Protein AF-A0A9D7F0Z0-F1 (afdb_monomer_lite)

pLDDT: mean 81.43, std 11.41, range [49.03, 95.75]

Foldseek 3Di:
DVVVVVVVVVVVVVVVPDPDPVVPPPVPDPPDDDLVNDDLVVLVVVLVVLVVVCVVPLCPLVCVVVVVDDDDPPDDDPCCSVVVVDDPPVSPCVVVSVVVSVVSLVSSVVCCVVVVPVVNVPPDDD

Structure (mmCIF, N/CA/C/O backbone):
data_AF-A0A9D7F0Z0-F1
#
_entry.id   AF-A0A9D7F0Z0-F1
#
loop_
_atom_site.group_PDB
_atom_site.id
_atom_site.type_symbol
_atom_site.label_atom_id
_atom_site.label_alt_id
_atom_site.label_comp_id
_atom_site.label_asym_id
_atom_site.label_entity_id
_atom_site.label_seq_id
_atom_site.pdbx_PDB_ins_code
_atom_site.Cartn_x
_atom_site.Cartn_y
_atom_site.Cartn_z
_atom_site.occupancy
_atom_site.B_iso_or_equiv
_atom_site.auth_seq_id
_atom_site.auth_comp_id
_atom_site.auth_asym_id
_atom_site.auth_atom_id
_atom_site.pdbx_PDB_model_num
ATOM 1 N N . MET A 1 1 ? -49.406 42.699 36.362 1.00 56.56 1 MET A N 1
ATOM 2 C CA . MET A 1 1 ? -47.924 42.662 36.334 1.00 56.56 1 MET A CA 1
ATOM 3 C C . MET A 1 1 ? -47.358 41.262 36.600 1.00 56.56 1 MET A C 1
ATOM 5 O O . MET A 1 1 ? -46.747 40.725 35.690 1.00 56.56 1 MET A O 1
ATOM 9 N N . LYS A 1 2 ? -47.645 40.594 37.735 1.00 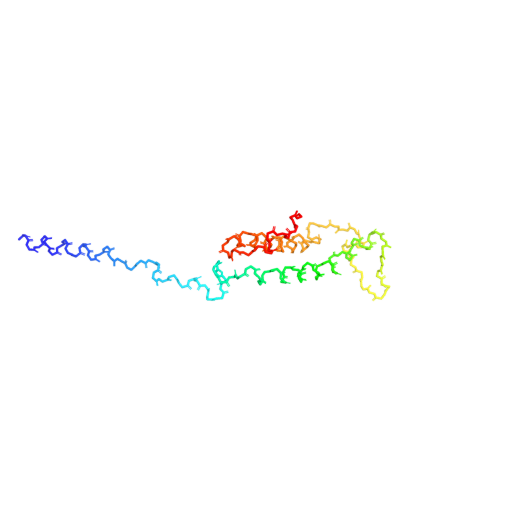60.28 2 LYS A N 1
ATOM 10 C CA . LYS A 1 2 ? -47.175 39.207 38.005 1.00 60.28 2 LYS A CA 1
ATOM 11 C C . LYS A 1 2 ? -47.484 38.184 36.893 1.00 60.28 2 LYS A C 1
ATOM 13 O O . LYS A 1 2 ? -46.613 37.409 36.528 1.00 60.28 2 LYS A O 1
ATOM 18 N N . LYS A 1 3 ? -48.690 38.215 36.309 1.00 68.19 3 LYS A N 1
ATOM 19 C CA . LYS A 1 3 ? -49.094 37.291 35.226 1.00 68.19 3 LYS A CA 1
ATOM 20 C C . LYS A 1 3 ? -48.311 37.489 33.918 1.00 68.19 3 LYS A C 1
ATOM 22 O O . LYS A 1 3 ? -48.071 36.519 33.214 1.00 68.19 3 LYS A O 1
ATOM 27 N N . ILE A 1 4 ? -47.888 38.723 33.628 1.00 79.44 4 ILE A N 1
ATOM 28 C CA . ILE A 1 4 ? -47.112 39.062 32.421 1.00 79.44 4 ILE A CA 1
ATOM 29 C C . ILE A 1 4 ? -45.663 38.584 32.581 1.00 79.44 4 ILE A C 1
ATOM 31 O O . ILE A 1 4 ? -45.112 38.007 31.654 1.00 79.44 4 ILE A O 1
ATOM 35 N N . ILE A 1 5 ? -45.092 38.731 33.782 1.00 80.75 5 ILE A N 1
ATOM 36 C CA . ILE A 1 5 ? -43.747 38.230 34.115 1.00 80.75 5 ILE A CA 1
ATOM 37 C C . ILE A 1 5 ? -43.693 36.696 34.033 1.00 80.75 5 ILE A C 1
ATOM 39 O O . ILE A 1 5 ? -42.732 36.132 33.523 1.00 80.75 5 ILE A O 1
ATOM 43 N N . ILE A 1 6 ? -44.743 36.006 34.492 1.00 83.50 6 ILE A N 1
ATOM 44 C CA . ILE A 1 6 ? -44.827 34.541 34.385 1.00 83.50 6 ILE A CA 1
ATOM 45 C C . ILE A 1 6 ? -44.902 34.112 32.912 1.00 83.50 6 ILE A C 1
ATOM 47 O O . ILE A 1 6 ? -44.191 33.197 32.507 1.00 83.50 6 ILE A O 1
ATOM 51 N N . PHE A 1 7 ? -45.702 34.804 32.094 1.00 83.69 7 PHE A N 1
ATOM 52 C CA . PHE A 1 7 ? -45.801 34.508 30.663 1.00 83.69 7 PHE A CA 1
ATOM 53 C C . PHE A 1 7 ? -44.484 34.751 29.913 1.00 83.69 7 PHE A C 1
ATOM 55 O O . PHE A 1 7 ? -44.100 33.930 29.082 1.00 83.69 7 PHE A O 1
ATOM 62 N N . SER A 1 8 ? -43.760 35.832 30.229 1.00 79.25 8 SER A N 1
ATOM 63 C CA . SER A 1 8 ? -42.463 36.111 29.599 1.00 79.25 8 SER A CA 1
ATOM 64 C C . SER A 1 8 ? -41.397 35.086 29.989 1.00 79.25 8 SER A C 1
ATOM 66 O O . SER A 1 8 ? -40.560 34.728 29.166 1.00 79.25 8 SER A O 1
ATOM 68 N N . LEU A 1 9 ? -41.436 34.586 31.228 1.00 80.62 9 LEU A N 1
ATOM 69 C CA . LEU A 1 9 ? -40.484 33.590 31.718 1.00 80.62 9 LEU A CA 1
ATOM 70 C C . LEU A 1 9 ? -40.710 32.210 31.079 1.00 80.62 9 LEU A C 1
ATOM 72 O O . LEU A 1 9 ? -39.748 31.529 30.736 1.00 80.62 9 LEU A O 1
ATOM 76 N N . ILE A 1 10 ? -41.970 31.821 30.859 1.00 80.88 10 ILE A N 1
ATOM 77 C CA . ILE A 1 10 ? -42.320 30.567 30.171 1.00 80.88 10 ILE A CA 1
ATOM 78 C C . ILE A 1 10 ? -41.878 30.613 28.703 1.00 80.88 10 ILE A C 1
ATOM 80 O O . ILE A 1 10 ? -41.275 29.659 28.217 1.00 80.88 10 ILE A O 1
ATOM 84 N N . LEU A 1 11 ? -42.106 31.738 28.017 1.00 79.00 11 LEU A N 1
ATOM 85 C CA . LEU A 1 11 ? -41.695 31.913 26.622 1.00 79.00 11 LEU A CA 1
ATOM 86 C C . LEU A 1 11 ? -40.166 31.832 26.458 1.00 79.00 11 LEU A C 1
ATOM 88 O O . LEU A 1 11 ? -39.670 31.207 25.519 1.00 79.00 11 LEU A O 1
ATOM 92 N N . LEU A 1 12 ? -39.418 32.405 27.406 1.00 75.56 12 LEU A N 1
ATOM 93 C CA . LEU A 1 12 ? -37.955 32.355 27.420 1.00 75.56 12 LEU A CA 1
ATOM 94 C C . LEU A 1 12 ? -37.420 30.932 27.667 1.00 75.56 12 LEU A C 1
ATOM 96 O O . LEU A 1 12 ? -36.427 30.544 27.059 1.00 75.56 12 LEU A O 1
ATOM 100 N N . MET A 1 13 ? -38.102 30.136 28.497 1.00 72.00 13 MET A N 1
ATOM 101 C CA . MET A 1 13 ? -37.742 28.734 28.764 1.00 72.00 13 MET A CA 1
ATOM 102 C C . MET A 1 13 ? -37.992 27.822 27.555 1.00 72.00 13 MET A C 1
ATOM 104 O O . MET A 1 13 ? -37.252 26.868 27.348 1.00 72.00 13 MET A O 1
ATOM 108 N N . THR A 1 14 ? -38.999 28.114 26.725 1.00 68.62 14 THR A N 1
ATOM 109 C CA . THR A 1 14 ? -39.257 27.344 25.494 1.00 68.62 14 THR A CA 1
ATOM 110 C C . THR A 1 14 ? -38.331 27.722 24.338 1.00 68.62 14 THR A C 1
ATOM 112 O O . THR A 1 14 ? -38.079 26.895 23.467 1.00 68.62 14 THR A O 1
ATOM 115 N N . ALA A 1 15 ? -37.783 28.942 24.336 1.00 65.81 15 ALA A N 1
ATOM 116 C CA . ALA A 1 15 ? -36.884 29.420 23.285 1.00 65.81 15 ALA A CA 1
ATOM 117 C C . ALA A 1 15 ? -35.473 28.799 23.347 1.00 65.81 15 ALA A C 1
ATOM 119 O O . ALA A 1 15 ? -34.741 28.844 22.360 1.00 65.81 15 ALA A O 1
ATOM 120 N N . THR A 1 16 ? -35.083 28.204 24.481 1.00 63.59 16 THR A N 1
ATOM 121 C CA . THR A 1 16 ? -33.779 27.538 24.652 1.00 63.59 16 THR A CA 1
ATOM 122 C C . THR A 1 16 ? -33.808 26.047 24.310 1.00 63.59 16 THR A C 1
ATOM 124 O O . THR A 1 16 ? -32.749 25.445 24.137 1.00 63.59 16 THR A O 1
ATOM 127 N N . VAL A 1 17 ? -34.993 25.453 24.121 1.00 66.75 17 VAL A N 1
ATOM 128 C CA . VAL A 1 17 ? -35.169 24.076 23.625 1.00 66.75 17 VAL A CA 1
ATOM 129 C C . VAL A 1 17 ? -35.145 24.070 22.090 1.00 66.75 17 VAL A C 1
ATOM 131 O O . VAL A 1 17 ? -36.031 23.542 21.423 1.00 66.75 17 VAL A O 1
ATOM 134 N N . GLY A 1 18 ? -34.143 24.721 21.497 1.00 64.06 18 GLY A N 1
ATOM 135 C CA . GLY A 1 18 ? -33.875 24.575 20.069 1.00 64.06 18 GLY A CA 1
ATOM 136 C C . GLY A 1 18 ? -33.515 23.119 19.766 1.00 64.06 18 GLY A C 1
ATOM 137 O O . GLY A 1 18 ? -32.811 22.483 20.553 1.00 64.06 18 GLY A O 1
ATOM 138 N N . CYS A 1 19 ? -33.997 22.578 18.642 1.00 66.75 19 CYS A N 1
ATOM 139 C CA . CYS A 1 19 ? -33.588 21.252 18.174 1.00 66.75 19 CYS A CA 1
ATOM 140 C C . CYS A 1 19 ? -32.055 21.185 18.159 1.00 66.75 19 CYS A C 1
ATOM 142 O O . CYS A 1 19 ? -31.407 21.976 17.468 1.00 66.75 19 CYS A O 1
ATOM 144 N N . LYS A 1 20 ? -31.471 20.277 18.951 1.00 63.50 20 LYS A N 1
ATOM 145 C CA . LYS A 1 20 ? -30.024 20.037 18.933 1.00 63.50 20 LYS A CA 1
ATOM 146 C C . LYS A 1 20 ? -29.614 19.738 17.492 1.00 63.50 20 LYS A C 1
ATOM 148 O O . LYS A 1 20 ? -30.293 18.964 16.819 1.00 63.50 20 LYS A O 1
ATOM 153 N N . ARG A 1 21 ? -28.518 20.344 17.022 1.00 61.56 21 ARG A N 1
ATOM 154 C CA . ARG A 1 21 ? -27.998 20.114 15.658 1.00 61.56 21 ARG A CA 1
ATOM 155 C C . ARG A 1 21 ? -27.735 18.622 15.398 1.00 61.56 21 ARG A C 1
ATOM 157 O O . ARG A 1 21 ? -27.896 18.182 14.269 1.00 61.56 21 ARG A O 1
ATOM 164 N N . ASP A 1 22 ? -27.473 17.859 16.459 1.00 65.88 22 ASP A N 1
ATOM 165 C CA . ASP A 1 22 ? -27.307 16.401 16.463 1.00 65.88 22 ASP A CA 1
ATOM 166 C C . ASP A 1 22 ? -28.539 15.624 15.953 1.00 65.88 22 ASP A C 1
ATOM 168 O O . ASP A 1 22 ? -28.398 14.498 15.494 1.00 65.88 22 ASP A O 1
ATOM 172 N N . PHE A 1 23 ? -29.756 16.194 15.991 1.00 66.88 23 PHE A N 1
ATOM 173 C CA .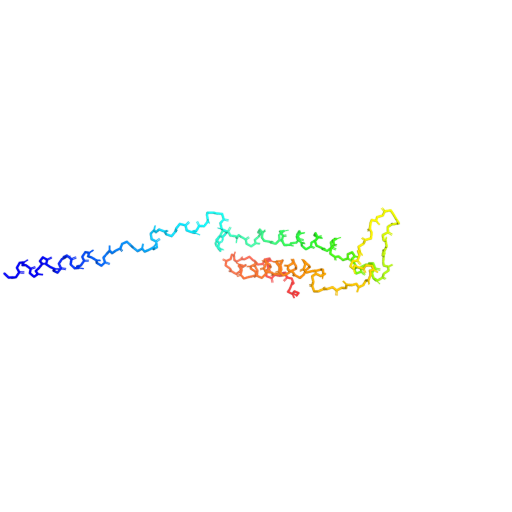 PHE A 1 23 ? -30.956 15.536 15.442 1.00 66.88 23 PHE A CA 1
ATOM 174 C C . PHE A 1 23 ? -30.902 15.382 13.911 1.00 66.88 23 PHE A C 1
ATOM 176 O 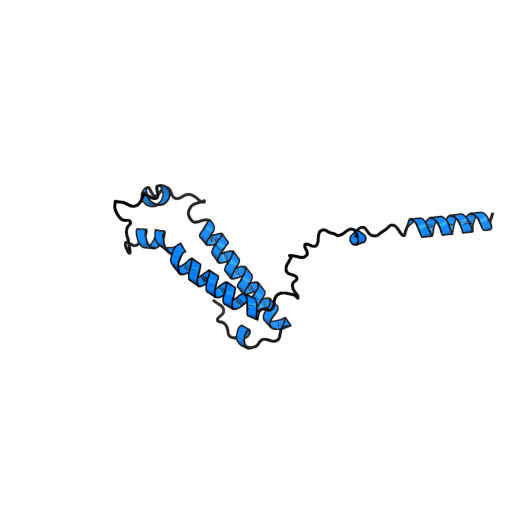O . PHE A 1 23 ? -31.557 14.506 13.354 1.00 66.88 23 PHE A O 1
ATOM 183 N N . LEU A 1 24 ? -30.124 16.229 13.228 1.00 71.69 24 LEU A N 1
ATOM 184 C CA . LEU A 1 24 ? -29.942 16.209 11.774 1.00 71.69 24 LEU A CA 1
ATOM 185 C C . LEU A 1 24 ? -28.553 15.696 11.368 1.00 71.69 24 LEU A C 1
ATOM 187 O O . LEU A 1 24 ? -28.124 15.949 10.241 1.00 71.69 24 LEU A O 1
ATOM 191 N N . ASP A 1 25 ? -27.838 14.992 12.253 1.00 71.75 25 ASP A N 1
ATOM 192 C CA . ASP A 1 25 ? -26.550 14.383 11.910 1.00 71.75 25 ASP A CA 1
ATOM 193 C C . ASP A 1 25 ? -26.744 13.121 11.049 1.00 71.75 25 ASP A C 1
ATOM 195 O O . ASP A 1 25 ? -26.633 11.981 11.493 1.00 71.75 25 ASP A O 1
ATOM 199 N N . ILE A 1 26 ? -27.093 13.347 9.781 1.00 75.94 26 ILE A N 1
ATOM 200 C CA . ILE A 1 26 ? -27.262 12.316 8.748 1.00 75.94 26 ILE A CA 1
ATOM 201 C C . ILE A 1 26 ? -25.937 11.925 8.077 1.00 75.94 26 ILE A C 1
ATOM 203 O O . ILE A 1 26 ? -25.934 11.120 7.149 1.00 75.94 26 ILE A O 1
ATOM 207 N N . ASN A 1 27 ? -24.807 12.493 8.514 1.00 77.88 27 ASN A N 1
ATOM 208 C CA . ASN A 1 27 ? -23.498 12.245 7.902 1.00 77.88 27 ASN A CA 1
ATOM 209 C C . ASN A 1 27 ? -22.849 10.939 8.387 1.00 77.88 27 ASN A C 1
ATOM 211 O O . ASN A 1 27 ? -21.709 10.633 8.031 1.00 77.88 27 ASN A O 1
ATOM 215 N N . VAL A 1 28 ? -23.579 10.135 9.162 1.00 78.75 28 VAL A N 1
ATOM 216 C CA . VAL A 1 28 ? -23.190 8.765 9.484 1.00 78.75 28 VAL A CA 1
ATOM 217 C C . VAL A 1 28 ? -23.574 7.869 8.311 1.00 78.75 28 VAL A C 1
ATOM 219 O O . VAL A 1 28 ? -24.725 7.466 8.155 1.00 78.75 28 VAL A O 1
ATOM 222 N N . SER A 1 29 ? -22.591 7.559 7.463 1.00 75.25 29 SER A N 1
ATOM 223 C CA . SER A 1 29 ? -22.786 6.597 6.380 1.00 75.25 29 SER A CA 1
ATOM 224 C C . SER A 1 29 ? -23.178 5.231 6.963 1.00 75.25 29 SER A C 1
ATOM 226 O O . SER A 1 29 ? -22.438 4.694 7.791 1.00 75.25 29 SER A O 1
ATOM 228 N N . PRO A 1 30 ? -24.285 4.618 6.506 1.00 74.06 30 PRO A N 1
ATOM 229 C CA . PRO A 1 30 ? -24.677 3.278 6.941 1.00 74.06 30 PRO A CA 1
ATOM 230 C C . PRO A 1 30 ? -23.684 2.195 6.485 1.00 74.06 30 PRO A C 1
ATOM 232 O O . PRO A 1 30 ? -23.705 1.087 7.011 1.00 74.06 30 PRO A O 1
ATOM 235 N N . ASN A 1 31 ? -22.802 2.517 5.530 1.00 77.50 31 ASN A N 1
ATOM 236 C CA . ASN A 1 31 ? -21.731 1.637 5.059 1.00 77.50 31 ASN A CA 1
ATOM 237 C C . ASN A 1 31 ? -20.415 1.849 5.819 1.00 77.50 31 ASN A C 1
ATOM 239 O O . ASN A 1 31 ? -19.446 1.127 5.581 1.00 77.50 31 ASN A O 1
ATOM 243 N N . SER A 1 32 ? -20.340 2.859 6.691 1.00 75.06 32 SER A N 1
ATOM 244 C CA . SER A 1 32 ? -19.153 3.064 7.509 1.00 75.06 32 SER A CA 1
ATOM 245 C C . SER A 1 32 ? -19.060 1.957 8.540 1.00 75.06 32 SER A C 1
ATOM 247 O O . SER A 1 32 ? -19.960 1.734 9.348 1.00 75.06 32 SER A O 1
ATOM 249 N N . VAL A 1 33 ? -17.922 1.281 8.531 1.00 68.25 33 VAL A N 1
ATOM 250 C CA . VAL A 1 33 ? -17.582 0.327 9.571 1.00 68.25 33 VAL A CA 1
ATOM 251 C C . VAL A 1 33 ? -17.532 1.037 10.922 1.00 68.25 33 VAL A C 1
ATOM 253 O O . VAL A 1 33 ? -16.813 2.019 11.105 1.00 68.25 33 VAL A O 1
ATOM 256 N N . THR A 1 34 ? -18.300 0.544 11.889 1.00 68.81 34 THR A N 1
ATOM 257 C CA . THR A 1 34 ? -18.206 1.030 13.268 1.00 68.81 34 THR A CA 1
ATOM 258 C C . THR A 1 34 ? -17.162 0.203 14.019 1.00 68.81 34 THR A C 1
ATOM 260 O O . THR A 1 34 ? -16.968 -0.977 13.711 1.00 68.81 34 THR A O 1
ATOM 263 N N . PRO A 1 35 ? -16.478 0.763 15.033 1.00 60.50 35 PRO A N 1
ATOM 264 C CA . PRO A 1 35 ? -15.494 0.010 15.811 1.00 60.50 35 PRO A CA 1
ATOM 265 C C . PRO A 1 35 ? -16.039 -1.284 16.438 1.00 60.50 35 PRO A C 1
ATOM 267 O O . PRO A 1 35 ? -15.270 -2.218 16.639 1.00 60.50 35 PRO A O 1
ATOM 270 N N . GLY A 1 36 ? -17.349 -1.351 16.707 1.00 65.69 36 GLY A N 1
ATOM 271 C CA . GLY A 1 36 ? -18.021 -2.547 17.222 1.00 65.69 36 GLY A CA 1
ATOM 272 C C . GLY A 1 36 ? -18.453 -3.559 16.156 1.00 65.69 36 GLY A C 1
ATOM 273 O O . GLY A 1 36 ? -18.735 -4.700 16.504 1.00 65.69 36 GLY A O 1
ATOM 274 N N . SER A 1 37 ? -18.498 -3.185 14.871 1.00 70.25 37 SER A N 1
ATOM 275 C CA . SER A 1 37 ? -18.972 -4.071 13.796 1.00 70.25 37 SER A CA 1
ATOM 276 C C . SER A 1 37 ? -17.867 -4.880 13.115 1.00 70.25 37 SER A C 1
ATOM 278 O O . SER A 1 37 ? -18.174 -5.747 12.302 1.00 70.25 37 SER A O 1
ATOM 280 N N . ILE A 1 38 ? -16.589 -4.616 13.411 1.00 74.25 38 ILE A N 1
ATOM 281 C CA . ILE A 1 38 ? -15.466 -5.368 12.834 1.00 74.25 38 ILE A CA 1
ATOM 282 C C . ILE A 1 38 ? -14.922 -6.349 13.873 1.00 74.25 38 ILE A C 1
ATOM 284 O O . ILE A 1 38 ? -14.191 -5.959 14.788 1.00 74.25 38 ILE A O 1
ATOM 288 N N . SER A 1 39 ? -15.233 -7.634 13.689 1.00 78.06 39 SER A N 1
ATOM 289 C CA . SER A 1 39 ? -14.548 -8.705 14.412 1.00 78.06 39 SER A CA 1
ATOM 290 C C . SER A 1 39 ? -13.090 -8.799 13.937 1.00 78.06 39 SER A C 1
ATOM 292 O O . SER A 1 39 ? -12.859 -8.873 12.726 1.00 78.06 39 SER A O 1
ATOM 294 N N . PRO A 1 40 ? -12.105 -8.841 14.848 1.00 75.75 40 PRO A N 1
ATOM 295 C CA . PRO A 1 40 ? -10.704 -9.072 14.506 1.00 75.75 40 PRO A CA 1
ATOM 296 C C . PRO A 1 40 ? -10.466 -10.339 13.670 1.00 75.75 40 PRO A C 1
ATOM 298 O O . PRO A 1 40 ? -9.594 -10.340 12.806 1.00 75.75 40 PRO A O 1
ATOM 301 N N . ASP A 1 41 ? -11.298 -11.374 13.853 1.00 78.88 41 ASP A N 1
ATOM 302 C CA . ASP A 1 41 ? -11.222 -12.640 13.108 1.00 78.88 41 ASP A CA 1
ATOM 303 C C . ASP A 1 41 ? -11.422 -12.450 11.589 1.00 78.88 41 ASP A C 1
ATOM 305 O O . ASP A 1 41 ? -11.014 -13.293 10.795 1.00 78.88 41 ASP A O 1
ATOM 309 N N . LEU A 1 42 ? -12.047 -11.342 11.172 1.00 84.44 42 LEU A N 1
ATOM 310 C CA . LEU A 1 42 ? -12.248 -10.993 9.762 1.00 84.44 42 LEU A CA 1
ATOM 311 C C . LEU A 1 42 ? -11.105 -10.144 9.192 1.00 84.44 42 LEU A C 1
ATOM 313 O O . LEU A 1 42 ? -10.967 -10.042 7.973 1.00 84.44 42 LEU A O 1
ATOM 317 N N . ILE A 1 43 ? -10.293 -9.520 10.051 1.00 87.56 43 ILE A N 1
ATOM 318 C CA . ILE A 1 43 ? -9.202 -8.645 9.614 1.00 87.56 43 ILE A CA 1
ATOM 319 C C . ILE A 1 43 ? -8.005 -9.481 9.159 1.00 87.56 43 ILE A C 1
ATOM 321 O O . ILE A 1 43 ? -7.444 -9.190 8.101 1.00 87.56 43 ILE A O 1
ATOM 325 N N . LEU A 1 44 ? -7.657 -10.532 9.913 1.00 86.75 44 LEU A N 1
ATOM 326 C CA . LEU A 1 44 ? -6.468 -11.349 9.655 1.00 86.75 44 LEU A CA 1
ATOM 327 C C . LEU A 1 44 ? -6.455 -11.971 8.246 1.00 86.75 44 LEU A C 1
ATOM 329 O O . LEU A 1 44 ? -5.501 -11.703 7.516 1.00 86.75 44 LEU A O 1
ATOM 333 N N . PRO A 1 45 ? -7.497 -12.699 7.786 1.00 90.06 45 PRO A N 1
ATOM 334 C CA . PRO A 1 45 ? -7.448 -13.347 6.471 1.00 90.06 45 PRO A CA 1
ATOM 335 C C . PRO A 1 45 ? -7.318 -12.338 5.325 1.00 90.06 45 PRO A C 1
ATOM 337 O O . PRO A 1 45 ? -6.652 -12.586 4.321 1.00 90.06 45 PRO A O 1
ATOM 340 N N . ARG A 1 46 ? -7.941 -11.164 5.478 1.00 91.31 46 ARG A N 1
ATOM 341 C CA . ARG A 1 46 ? -7.861 -10.089 4.489 1.00 91.31 46 ARG A CA 1
ATOM 342 C C . ARG A 1 46 ? -6.472 -9.437 4.489 1.00 91.31 46 ARG A C 1
ATOM 344 O O . ARG A 1 46 ? -5.949 -9.155 3.413 1.00 91.31 46 ARG A O 1
ATOM 351 N N . ALA A 1 47 ? -5.868 -9.229 5.661 1.00 92.62 47 ALA A N 1
ATOM 352 C CA . ALA A 1 47 ? -4.504 -8.711 5.772 1.00 92.62 47 ALA A CA 1
ATOM 353 C C . ALA A 1 47 ? -3.481 -9.683 5.159 1.00 92.62 47 ALA A C 1
ATOM 355 O O . ALA A 1 47 ? -2.666 -9.264 4.342 1.00 92.62 47 ALA A O 1
ATOM 356 N N . GLU A 1 48 ? -3.571 -10.982 5.460 1.00 93.06 48 GLU A N 1
ATOM 357 C CA . GLU A 1 48 ? -2.706 -12.019 4.876 1.00 93.06 48 GLU A CA 1
ATOM 358 C C . GLU A 1 48 ? -2.835 -12.092 3.351 1.00 93.06 48 GLU A C 1
ATOM 360 O O . GLU A 1 48 ? -1.830 -12.128 2.638 1.00 93.06 48 GLU A O 1
ATOM 365 N N . HIS A 1 49 ? -4.065 -12.039 2.830 1.00 95.56 49 HIS A N 1
ATOM 366 C CA . HIS A 1 49 ? -4.298 -11.984 1.389 1.00 95.56 49 HIS A CA 1
ATOM 367 C C . HIS A 1 49 ? -3.642 -10.748 0.753 1.00 95.56 49 HIS A C 1
ATOM 369 O O . HIS A 1 49 ? -2.994 -10.854 -0.289 1.00 95.56 49 HIS A O 1
ATOM 375 N N . ALA A 1 50 ? -3.785 -9.573 1.375 1.00 95.25 50 ALA A N 1
ATOM 376 C CA . ALA A 1 50 ? -3.175 -8.341 0.884 1.00 95.25 50 ALA A CA 1
ATOM 377 C C . ALA A 1 50 ? -1.638 -8.411 0.894 1.00 95.25 50 ALA A C 1
ATOM 379 O O . ALA A 1 50 ? -1.008 -7.985 -0.075 1.00 95.25 50 ALA A O 1
ATOM 380 N N . ILE A 1 51 ? -1.041 -8.999 1.939 1.00 95.62 51 ILE A N 1
ATOM 381 C CA . ILE A 1 51 ? 0.405 -9.257 2.016 1.00 95.62 51 ILE A CA 1
ATOM 382 C C . ILE A 1 51 ? 0.835 -10.155 0.856 1.00 95.62 51 ILE A C 1
ATOM 384 O O . ILE A 1 51 ? 1.729 -9.783 0.098 1.00 95.62 51 ILE A O 1
ATOM 388 N N . GLY A 1 52 ? 0.181 -11.307 0.680 1.00 95.75 52 GLY A N 1
ATOM 389 C CA . GLY A 1 52 ? 0.526 -12.265 -0.371 1.00 95.75 52 GLY A CA 1
ATOM 390 C C . GLY A 1 52 ? 0.429 -11.661 -1.774 1.00 95.75 52 GLY A C 1
ATOM 391 O O . GLY A 1 52 ? 1.354 -11.802 -2.575 1.00 95.75 52 GLY A O 1
ATOM 392 N N . ALA A 1 53 ? -0.649 -10.924 -2.050 1.00 95.12 53 ALA A N 1
ATOM 393 C CA . ALA A 1 53 ? -0.838 -10.242 -3.326 1.00 95.12 53 ALA A CA 1
ATOM 394 C C . ALA A 1 53 ? 0.279 -9.225 -3.604 1.00 95.12 53 ALA A C 1
ATOM 396 O O . ALA A 1 53 ? 0.841 -9.221 -4.697 1.00 95.12 53 ALA A O 1
ATOM 397 N N . ARG A 1 54 ? 0.651 -8.407 -2.609 1.00 93.94 54 ARG A N 1
ATOM 398 C CA . ARG A 1 54 ? 1.736 -7.427 -2.760 1.00 93.94 54 ARG A CA 1
ATOM 399 C C . ARG A 1 54 ? 3.087 -8.086 -2.941 1.00 93.94 54 ARG A C 1
ATOM 401 O O . ARG A 1 54 ? 3.810 -7.726 -3.863 1.00 93.94 54 ARG A O 1
ATOM 408 N N . MET A 1 55 ? 3.422 -9.082 -2.123 1.00 92.62 55 MET A N 1
ATOM 409 C CA . MET A 1 55 ? 4.699 -9.785 -2.261 1.00 92.62 55 MET A CA 1
ATOM 410 C C . MET A 1 55 ? 4.881 -10.394 -3.654 1.00 92.62 55 MET A C 1
ATOM 412 O O . MET A 1 55 ? 5.997 -10.422 -4.167 1.00 92.62 55 MET A O 1
ATOM 416 N N . ALA A 1 56 ? 3.795 -10.832 -4.292 1.00 91.50 56 ALA A N 1
ATOM 417 C CA . ALA A 1 56 ? 3.844 -11.383 -5.638 1.00 91.50 56 ALA A CA 1
ATOM 418 C C . ALA A 1 56 ? 4.110 -10.332 -6.735 1.00 91.50 56 ALA A C 1
ATOM 420 O O . ALA A 1 56 ? 4.630 -10.687 -7.792 1.00 91.50 56 ALA A O 1
ATOM 421 N N . THR A 1 57 ? 3.765 -9.056 -6.521 1.00 88.06 57 THR A N 1
ATOM 422 C CA . THR A 1 57 ? 3.773 -8.036 -7.589 1.00 88.06 57 THR A CA 1
ATOM 423 C C . THR A 1 57 ? 4.740 -6.876 -7.363 1.00 88.06 57 THR A C 1
ATOM 425 O O . THR A 1 57 ? 5.277 -6.332 -8.326 1.00 88.06 57 THR A O 1
ATOM 428 N N . SER A 1 58 ? 4.984 -6.498 -6.110 1.00 89.06 58 SER A N 1
ATOM 429 C CA . SER A 1 58 ? 5.708 -5.280 -5.723 1.00 89.06 58 SER A CA 1
ATOM 430 C C . SER A 1 58 ? 7.200 -5.310 -6.046 1.00 89.06 58 SER A C 1
ATOM 432 O O . SER A 1 58 ? 7.828 -4.269 -6.227 1.00 89.06 58 SER A O 1
ATOM 434 N N . TYR A 1 59 ? 7.799 -6.501 -6.136 1.00 87.69 59 TYR A N 1
ATOM 435 C CA . TYR A 1 59 ? 9.257 -6.625 -6.191 1.00 87.69 59 TYR A CA 1
ATOM 436 C C . TYR A 1 59 ? 9.853 -6.740 -7.595 1.00 87.69 59 TYR A C 1
ATOM 438 O O . TYR A 1 59 ? 11.062 -6.934 -7.736 1.00 87.69 59 TYR A O 1
ATOM 446 N N . ARG A 1 60 ? 9.031 -6.581 -8.641 1.00 88.12 60 ARG A N 1
ATOM 447 C CA . ARG A 1 60 ? 9.458 -6.722 -10.040 1.00 88.12 60 ARG A CA 1
ATOM 448 C C . ARG A 1 60 ? 10.671 -5.840 -10.357 1.00 88.12 60 ARG A C 1
ATOM 450 O O . ARG A 1 60 ? 11.695 -6.355 -10.793 1.00 88.12 60 ARG A O 1
ATOM 457 N N . THR A 1 61 ? 10.573 -4.538 -10.108 1.00 90.12 61 THR A N 1
ATOM 458 C CA . THR A 1 61 ? 11.634 -3.562 -10.408 1.00 90.12 61 THR A CA 1
ATOM 459 C C . THR A 1 61 ? 12.955 -3.910 -9.721 1.00 90.12 61 THR A C 1
ATOM 461 O O . THR A 1 61 ? 14.008 -3.923 -10.353 1.00 90.12 61 THR A O 1
ATOM 464 N N . TYR A 1 62 ? 12.909 -4.247 -8.429 1.00 90.56 62 TYR A N 1
ATOM 465 C CA . TYR A 1 62 ? 14.111 -4.615 -7.679 1.00 90.56 62 TYR A CA 1
ATOM 466 C C . TYR A 1 62 ? 14.716 -5.914 -8.212 1.00 90.56 62 TYR A C 1
ATOM 468 O O . TYR A 1 62 ? 15.932 -6.022 -8.333 1.00 90.56 62 TYR A O 1
ATOM 476 N N . GLY A 1 63 ? 13.872 -6.868 -8.617 1.00 91.88 63 GLY A N 1
ATOM 477 C CA . GLY A 1 63 ? 14.308 -8.069 -9.318 1.00 91.88 63 GLY A CA 1
ATOM 478 C C . GLY A 1 63 ? 15.041 -7.764 -10.627 1.00 91.88 63 GLY A C 1
ATOM 479 O O . GLY A 1 63 ? 16.044 -8.418 -10.907 1.00 91.88 63 GLY A O 1
ATOM 480 N N . SER A 1 64 ? 14.593 -6.760 -11.392 1.00 90.12 64 SER A N 1
ATOM 481 C CA . SER A 1 64 ? 15.280 -6.316 -12.614 1.00 90.12 64 SER A CA 1
ATOM 482 C C . SER A 1 64 ? 16.662 -5.755 -12.281 1.00 90.12 64 SER A C 1
ATOM 484 O O . SER A 1 64 ? 17.659 -6.133 -12.889 1.00 90.12 64 SER A O 1
ATOM 486 N N . TRP A 1 65 ? 16.738 -4.871 -11.281 1.00 90.69 65 TRP A N 1
ATOM 487 C CA . TRP A 1 65 ? 17.982 -4.204 -10.886 1.00 90.69 65 TRP A CA 1
ATOM 488 C C . TRP A 1 65 ? 19.001 -5.150 -10.246 1.00 90.69 65 TRP A C 1
ATOM 490 O O . TRP A 1 65 ? 20.201 -4.972 -10.435 1.00 90.69 65 TRP A O 1
ATOM 500 N N . CYS A 1 66 ? 18.540 -6.181 -9.537 1.00 94.88 66 CYS A N 1
ATOM 501 C CA . CYS A 1 66 ? 19.391 -7.250 -9.014 1.00 94.88 66 CYS A CA 1
ATOM 502 C C . CYS A 1 66 ? 19.784 -8.289 -10.080 1.00 94.88 66 CYS A C 1
ATOM 504 O O . CYS A 1 66 ? 20.570 -9.186 -9.785 1.00 94.88 66 CYS A O 1
ATOM 506 N N . GLY A 1 67 ? 19.243 -8.199 -11.301 1.00 92.62 67 GLY A N 1
ATOM 507 C CA . GLY A 1 67 ? 19.518 -9.142 -12.385 1.00 92.62 67 GLY A CA 1
ATOM 508 C C . GLY A 1 67 ? 18.823 -10.500 -12.242 1.00 92.62 67 GLY A C 1
ATOM 509 O O . GLY A 1 67 ? 19.205 -11.450 -12.922 1.00 92.62 67 GLY A O 1
ATOM 510 N N . TYR A 1 68 ? 17.808 -10.620 -11.380 1.00 93.25 68 TYR A N 1
ATOM 511 C CA . TYR A 1 68 ? 17.043 -11.862 -11.215 1.00 93.25 68 TYR A CA 1
ATOM 512 C C . TYR A 1 68 ? 16.109 -12.152 -12.387 1.00 93.25 68 TYR A C 1
ATOM 514 O O . TYR A 1 68 ? 15.781 -13.309 -12.645 1.00 93.25 68 TYR A O 1
ATOM 522 N N . TRP A 1 69 ? 15.675 -11.117 -13.100 1.00 89.06 69 TRP A N 1
ATOM 523 C CA . TRP A 1 69 ? 14.901 -11.266 -14.323 1.00 89.06 69 TRP A CA 1
ATOM 524 C C . TRP A 1 69 ? 15.115 -10.051 -15.231 1.00 89.06 69 TRP A C 1
ATOM 526 O O . TRP A 1 69 ? 15.658 -9.028 -14.820 1.00 89.06 69 TRP A O 1
ATOM 536 N N . SER A 1 70 ? 14.686 -10.170 -16.482 1.00 89.19 70 SER A N 1
ATOM 537 C CA . SER A 1 70 ? 14.646 -9.074 -17.444 1.00 89.19 70 SER A CA 1
ATOM 538 C C . SER A 1 70 ? 13.409 -9.232 -18.319 1.00 89.19 70 SER A C 1
ATOM 540 O O . SER A 1 70 ? 12.926 -10.350 -18.532 1.00 89.19 70 SER A O 1
ATOM 542 N N . ARG A 1 71 ? 12.882 -8.116 -18.827 1.00 87.75 71 ARG A N 1
ATOM 543 C CA . ARG A 1 71 ? 11.756 -8.148 -19.763 1.00 87.75 71 ARG A CA 1
ATOM 544 C C . ARG A 1 71 ? 12.168 -8.778 -21.093 1.00 87.75 71 ARG A C 1
ATOM 546 O O . ARG A 1 71 ? 13.316 -8.678 -21.524 1.00 87.75 71 ARG A O 1
ATOM 553 N N . SER A 1 72 ? 11.206 -9.388 -21.787 1.00 88.44 72 SER A N 1
ATOM 554 C CA . SER A 1 72 ? 11.432 -9.803 -23.172 1.00 88.44 72 SER A CA 1
ATOM 555 C C . SER A 1 72 ? 11.574 -8.575 -24.077 1.00 88.44 72 SER A C 1
ATOM 557 O O . SER A 1 72 ? 11.004 -7.514 -23.811 1.00 88.44 72 SER A O 1
ATOM 559 N N . GLY A 1 73 ? 12.261 -8.735 -25.210 1.00 86.69 73 GLY A N 1
ATOM 560 C CA . GLY A 1 73 ? 12.359 -7.677 -26.224 1.00 86.69 73 GLY A CA 1
ATOM 561 C C . GLY A 1 73 ? 11.013 -7.270 -26.843 1.00 86.69 73 GLY A C 1
ATOM 562 O O . GLY A 1 73 ? 10.929 -6.221 -27.470 1.00 86.69 73 GLY A O 1
ATOM 563 N N . THR A 1 74 ? 9.960 -8.074 -26.657 1.00 90.25 74 THR A N 1
ATOM 564 C CA . THR A 1 74 ? 8.598 -7.812 -27.151 1.00 90.25 74 THR A CA 1
ATOM 565 C C . THR A 1 74 ? 7.707 -7.086 -26.141 1.00 90.25 74 THR A C 1
ATOM 567 O O . THR A 1 74 ? 6.626 -6.637 -26.513 1.00 90.25 74 THR A O 1
ATOM 570 N N . TYR A 1 75 ? 8.122 -6.979 -24.875 1.00 86.69 75 TYR A N 1
ATOM 571 C CA . TYR A 1 75 ? 7.395 -6.238 -23.845 1.00 86.69 75 TYR A CA 1
ATOM 572 C C . TYR A 1 75 ? 7.876 -4.784 -23.805 1.00 86.69 75 TYR A C 1
ATOM 574 O O . TYR A 1 75 ? 9.081 -4.529 -23.882 1.00 86.69 75 TYR A O 1
ATOM 582 N N . GLY A 1 76 ? 6.942 -3.836 -23.698 1.00 87.00 76 GLY A N 1
ATOM 583 C CA . GLY A 1 76 ? 7.249 -2.404 -23.722 1.00 87.00 76 GLY A CA 1
ATOM 584 C C . GLY A 1 76 ? 8.196 -1.983 -22.588 1.00 87.00 76 GLY A C 1
ATOM 585 O O . GLY A 1 76 ? 8.068 -2.508 -21.478 1.00 87.00 76 GLY A O 1
ATOM 586 N N . PRO A 1 77 ? 9.145 -1.062 -22.846 1.00 82.94 77 PRO A N 1
ATOM 587 C CA . PRO A 1 77 ? 10.046 -0.576 -21.812 1.00 82.94 77 PRO A CA 1
ATOM 588 C C . PRO A 1 77 ? 9.305 0.239 -20.753 1.00 82.94 77 PRO A C 1
ATOM 590 O O . PRO A 1 77 ? 8.414 1.025 -21.080 1.00 82.94 77 PRO A O 1
ATOM 593 N N . ASN A 1 78 ? 9.715 0.102 -19.492 1.00 87.50 78 ASN A N 1
ATOM 594 C CA . ASN A 1 78 ? 9.355 1.074 -18.463 1.00 87.50 78 ASN A CA 1
ATOM 595 C C . ASN A 1 78 ? 10.392 2.204 -18.505 1.00 87.50 78 ASN A C 1
ATOM 597 O O . ASN A 1 78 ? 11.539 2.009 -18.105 1.00 87.50 78 ASN A O 1
ATOM 601 N N . ALA A 1 79 ? 10.002 3.364 -19.038 1.00 87.94 79 ALA A N 1
ATOM 602 C CA . ALA A 1 79 ? 10.930 4.459 -19.296 1.00 87.94 79 ALA A CA 1
ATOM 603 C C . ALA A 1 79 ? 11.576 4.986 -18.008 1.00 87.94 79 ALA A C 1
ATOM 605 O O . ALA A 1 79 ? 12.786 5.198 -18.004 1.00 87.94 79 ALA A O 1
ATOM 606 N N . GLU A 1 80 ? 10.824 5.162 -16.916 1.00 90.75 80 GLU A N 1
ATOM 607 C CA . GLU A 1 80 ? 11.391 5.625 -15.644 1.00 90.75 80 GLU A CA 1
ATOM 608 C C . GLU A 1 80 ? 12.385 4.613 -15.046 1.00 90.75 80 GLU A C 1
ATOM 610 O O . GLU A 1 80 ? 13.469 5.006 -14.615 1.00 90.75 80 GLU A O 1
ATOM 615 N N . GLU A 1 81 ? 12.052 3.316 -15.064 1.00 90.50 81 GLU A N 1
ATOM 616 C CA . GLU A 1 81 ? 12.897 2.230 -14.535 1.00 90.50 81 GLU A CA 1
ATOM 617 C C . GLU A 1 81 ? 14.175 2.027 -15.362 1.00 90.50 81 GLU A C 1
ATOM 619 O O . GLU A 1 81 ? 15.257 1.896 -14.793 1.00 90.50 81 GLU A O 1
ATOM 624 N N . GLU A 1 82 ? 14.064 1.998 -16.693 1.00 89.31 82 GLU A N 1
ATOM 625 C CA . GLU A 1 82 ? 15.170 1.641 -17.596 1.00 89.31 82 GLU A CA 1
ATOM 626 C C . GLU A 1 82 ? 16.094 2.818 -17.920 1.00 89.31 82 GLU A C 1
ATOM 628 O O . GLU A 1 82 ? 17.273 2.610 -18.201 1.00 89.31 82 GLU A O 1
ATOM 633 N N . SER A 1 83 ? 15.587 4.055 -17.868 1.00 91.94 83 SER A N 1
ATOM 634 C CA . SER A 1 83 ? 16.426 5.258 -17.989 1.00 91.94 83 SER A CA 1
ATOM 635 C C . SER A 1 83 ? 17.024 5.710 -16.656 1.00 91.94 83 SER A C 1
ATOM 637 O O . SER A 1 83 ? 17.798 6.666 -16.637 1.00 91.94 83 SER A O 1
ATOM 639 N N . TYR A 1 84 ? 16.670 5.045 -15.549 1.00 91.31 84 TYR A N 1
ATOM 640 C CA . TYR A 1 84 ? 17.034 5.432 -14.183 1.00 91.31 84 TYR A CA 1
ATOM 641 C C . TYR A 1 84 ? 16.579 6.849 -13.790 1.00 91.31 84 TYR A C 1
ATOM 643 O O . TYR A 1 84 ? 17.137 7.463 -12.879 1.00 91.31 84 TYR A O 1
ATOM 651 N N . ASN A 1 85 ? 15.531 7.370 -14.433 1.00 94.31 85 ASN A N 1
ATOM 652 C CA . ASN A 1 85 ? 14.922 8.654 -14.092 1.00 94.31 85 ASN A CA 1
ATOM 653 C C . ASN A 1 85 ? 13.949 8.508 -12.907 1.00 94.31 85 ASN A C 1
ATOM 655 O O . ASN A 1 85 ? 12.734 8.678 -13.035 1.00 94.31 85 ASN A O 1
ATOM 659 N N . ILE A 1 86 ? 14.489 8.134 -11.746 1.00 92.81 86 ILE A N 1
ATOM 660 C CA . ILE A 1 86 ? 13.708 7.808 -10.550 1.00 92.81 86 ILE A CA 1
ATOM 661 C C . ILE A 1 86 ? 13.258 9.092 -9.844 1.00 92.81 86 ILE A C 1
ATOM 663 O O . ILE A 1 86 ? 14.070 9.847 -9.311 1.00 92.81 86 ILE A O 1
ATOM 667 N N . THR A 1 87 ? 11.946 9.328 -9.821 1.00 92.62 87 THR A N 1
ATOM 668 C CA . THR A 1 87 ? 11.324 10.471 -9.131 1.00 92.62 87 THR A CA 1
ATOM 669 C C . THR A 1 87 ? 10.668 10.048 -7.817 1.00 92.62 87 THR A C 1
ATOM 671 O O . THR A 1 87 ? 10.524 8.860 -7.536 1.00 92.62 87 THR A O 1
ATOM 674 N N . SER A 1 88 ? 10.197 11.010 -7.019 1.00 90.25 88 SER A N 1
ATOM 675 C CA . SER A 1 88 ? 9.448 10.732 -5.783 1.00 90.25 88 SER A CA 1
ATOM 676 C C . SER A 1 88 ? 8.125 9.987 -6.004 1.00 9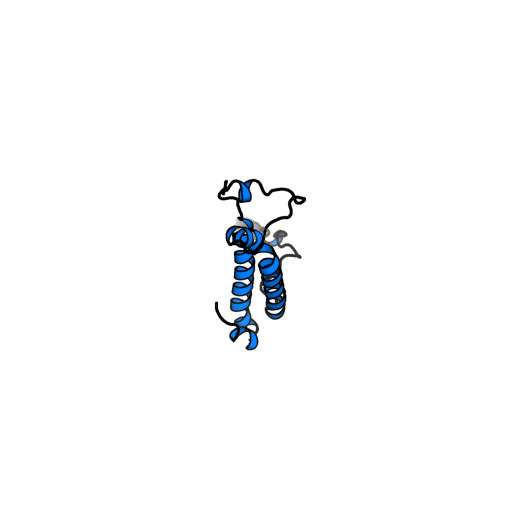0.25 88 SER A C 1
ATOM 678 O O . SER A 1 88 ? 7.599 9.393 -5.067 1.00 90.25 88 SER A O 1
ATOM 680 N N . GLY A 1 89 ? 7.576 10.010 -7.223 1.00 91.25 89 GLY A N 1
ATOM 681 C CA . GLY A 1 89 ? 6.376 9.248 -7.574 1.00 91.25 89 GLY A CA 1
ATOM 682 C C . GLY A 1 89 ? 6.657 7.777 -7.889 1.00 91.25 89 GLY A C 1
ATOM 683 O O . GLY A 1 89 ? 5.741 6.953 -7.854 1.00 91.25 89 GLY A O 1
ATOM 684 N N . PHE A 1 90 ? 7.910 7.427 -8.188 1.00 90.56 90 PHE A N 1
ATOM 685 C CA . PHE A 1 90 ? 8.281 6.069 -8.560 1.00 90.56 90 PHE A CA 1
ATOM 686 C C . PHE A 1 90 ? 8.089 5.117 -7.374 1.00 90.56 90 PHE A C 1
ATOM 688 O O . PHE A 1 90 ? 8.705 5.280 -6.325 1.00 90.56 90 PHE A O 1
ATOM 695 N N . GLY A 1 91 ? 7.205 4.128 -7.530 1.00 88.06 91 GLY A N 1
ATOM 696 C CA . GLY A 1 91 ? 6.892 3.177 -6.460 1.00 88.06 91 GLY A CA 1
ATOM 697 C C . GLY A 1 91 ? 6.114 3.774 -5.279 1.00 88.06 91 GLY A C 1
ATOM 698 O O . GLY A 1 91 ? 6.013 3.129 -4.241 1.00 88.06 91 GLY A O 1
ATOM 699 N N . ALA A 1 92 ? 5.518 4.967 -5.403 1.00 90.50 92 ALA A N 1
ATOM 700 C CA . ALA A 1 92 ? 4.778 5.599 -4.299 1.00 90.50 92 ALA A CA 1
ATOM 701 C C . ALA A 1 92 ? 3.622 4.730 -3.750 1.00 90.50 92 ALA A C 1
ATOM 703 O O . ALA A 1 92 ? 3.294 4.800 -2.564 1.00 90.50 92 ALA A O 1
ATOM 704 N N . GLY A 1 93 ? 3.034 3.878 -4.600 1.00 91.31 93 GLY A N 1
ATOM 705 C CA . GLY A 1 93 ? 1.999 2.911 -4.218 1.00 91.31 93 GLY A CA 1
ATOM 706 C C . GLY A 1 93 ? 2.486 1.767 -3.320 1.00 91.31 93 GLY A C 1
ATOM 707 O O . GLY A 1 93 ? 1.666 1.108 -2.677 1.00 91.31 93 GLY A O 1
ATOM 708 N N . GLU A 1 94 ? 3.801 1.538 -3.248 1.00 91.81 94 GLU A N 1
ATOM 709 C CA . GLU A 1 94 ? 4.387 0.547 -2.345 1.00 91.81 94 GLU A CA 1
ATOM 710 C C . GLU A 1 94 ? 4.260 1.013 -0.902 1.00 91.81 94 GLU A C 1
ATOM 712 O O . GLU A 1 94 ? 3.706 0.302 -0.066 1.00 91.81 94 GLU A O 1
ATOM 717 N N . TRP A 1 95 ? 4.692 2.245 -0.620 1.00 90.81 95 TRP A N 1
ATOM 718 C CA . TRP A 1 95 ? 4.619 2.810 0.724 1.00 90.81 95 TRP A CA 1
ATOM 719 C C . TRP A 1 95 ? 3.183 2.854 1.245 1.00 90.81 95 TRP A C 1
ATOM 721 O O . TRP A 1 95 ? 2.889 2.280 2.292 1.00 90.81 95 TRP A O 1
ATOM 731 N N . SER A 1 96 ? 2.283 3.513 0.507 1.00 93.38 96 SER A N 1
ATOM 732 C CA . SER A 1 96 ? 0.884 3.659 0.929 1.00 93.38 96 SER A CA 1
ATOM 733 C C . SER A 1 96 ? 0.220 2.303 1.123 1.00 93.38 96 SER A C 1
ATOM 735 O O . SER A 1 96 ? -0.556 2.100 2.051 1.00 93.38 96 SER A O 1
ATOM 737 N N . GLY A 1 97 ? 0.581 1.356 0.271 1.00 94.25 97 GLY A N 1
ATOM 738 C CA . GLY A 1 97 ? 0.031 0.032 0.278 1.00 94.25 97 GLY A CA 1
ATOM 739 C C . GLY A 1 97 ? 0.458 -0.868 1.430 1.00 94.25 97 GLY A C 1
ATOM 740 O O . GLY A 1 97 ? -0.375 -1.587 1.979 1.00 94.25 97 GLY A O 1
ATOM 741 N N . TRP A 1 98 ? 1.737 -0.841 1.800 1.00 95.00 98 TRP A N 1
ATOM 742 C CA . TRP A 1 98 ? 2.213 -1.535 2.996 1.00 95.00 98 TRP A CA 1
ATOM 743 C C . TRP A 1 98 ? 1.691 -0.865 4.265 1.00 95.00 98 TRP A C 1
ATOM 745 O O . TRP A 1 98 ? 1.317 -1.555 5.210 1.00 95.00 98 TRP A O 1
ATOM 755 N N . TYR A 1 99 ? 1.598 0.466 4.274 1.00 95.12 99 TYR A N 1
ATOM 756 C CA . TYR A 1 99 ? 1.084 1.206 5.422 1.00 95.12 99 TYR A CA 1
ATOM 757 C C . TYR A 1 99 ? -0.405 0.935 5.687 1.00 95.12 99 TYR A C 1
ATOM 759 O O . TYR A 1 99 ? -0.814 0.856 6.844 1.00 95.12 99 TYR A O 1
ATOM 767 N N . ASP A 1 100 ? -1.204 0.734 4.637 1.00 94.44 100 ASP A N 1
ATOM 768 C CA . ASP A 1 100 ? -2.603 0.295 4.737 1.00 94.44 100 ASP A CA 1
ATOM 769 C C . ASP A 1 100 ? -2.715 -1.062 5.458 1.00 94.44 100 ASP A C 1
ATOM 771 O O . ASP A 1 100 ? -3.395 -1.182 6.475 1.00 94.44 100 ASP A O 1
ATOM 775 N N . ILE A 1 101 ? -1.922 -2.054 5.032 1.00 94.50 101 ILE A N 1
ATOM 776 C CA . ILE A 1 101 ? -1.862 -3.378 5.677 1.00 94.50 101 ILE A CA 1
ATOM 777 C C . ILE A 1 101 ? -1.432 -3.267 7.143 1.00 94.50 101 ILE A C 1
ATOM 779 O O . ILE A 1 101 ? -2.042 -3.886 8.015 1.00 94.50 101 ILE A O 1
ATOM 783 N N . LEU A 1 102 ? -0.387 -2.484 7.423 1.00 93.62 102 LEU A N 1
ATOM 784 C CA . LEU A 1 102 ? 0.103 -2.274 8.787 1.00 93.62 102 LEU A CA 1
ATOM 785 C C . LEU A 1 102 ? -0.958 -1.613 9.671 1.00 93.62 102 LEU A C 1
ATOM 787 O O . LEU A 1 102 ? -1.109 -1.990 10.830 1.00 93.62 102 LEU A O 1
ATOM 791 N N . THR A 1 103 ? -1.724 -0.674 9.117 1.00 91.88 103 THR A N 1
ATOM 792 C CA . THR A 1 103 ? -2.833 -0.024 9.822 1.00 91.88 103 THR A CA 1
ATOM 793 C C . THR A 1 103 ? -3.922 -1.035 10.172 1.00 91.88 103 THR A C 1
ATOM 795 O O . THR A 1 103 ? -4.411 -1.052 11.301 1.00 91.88 103 THR A O 1
ATOM 798 N N . ASP A 1 104 ? -4.272 -1.930 9.249 1.00 89.88 104 ASP A N 1
ATOM 799 C CA . ASP A 1 104 ? -5.262 -2.973 9.513 1.00 89.88 104 ASP A CA 1
ATOM 800 C C . ASP A 1 104 ? -4.803 -3.956 10.601 1.00 89.88 104 ASP A C 1
ATOM 802 O O . ASP A 1 104 ? -5.592 -4.333 11.473 1.00 89.88 104 ASP A O 1
ATOM 806 N N . LEU A 1 105 ? -3.524 -4.342 10.588 1.00 89.19 105 LEU A N 1
ATOM 807 C CA . LEU A 1 105 ? -2.933 -5.207 11.612 1.00 89.19 105 LEU A CA 1
ATOM 808 C C . LEU A 1 105 ? -2.872 -4.523 12.987 1.00 89.19 105 LEU A C 1
ATOM 810 O O . LEU A 1 105 ? -3.220 -5.150 13.987 1.00 89.19 105 LEU A O 1
ATOM 814 N N . ASP A 1 106 ? -2.517 -3.238 13.051 1.00 88.25 106 ASP A N 1
ATOM 815 C CA . ASP A 1 106 ? -2.543 -2.441 14.287 1.00 88.25 106 ASP A CA 1
ATOM 816 C C . ASP A 1 106 ? -3.968 -2.334 14.861 1.00 88.25 106 ASP A C 1
ATOM 818 O O . ASP A 1 106 ? -4.198 -2.523 16.060 1.00 88.25 106 ASP A O 1
ATOM 822 N N . ILE A 1 107 ? -4.961 -2.108 13.998 1.00 85.94 107 ILE A N 1
ATOM 823 C CA . ILE A 1 107 ? -6.373 -2.092 14.389 1.00 85.94 107 ILE A CA 1
ATOM 824 C C . ILE A 1 107 ? -6.808 -3.460 14.930 1.00 85.94 107 ILE A C 1
ATOM 826 O O . ILE A 1 107 ? -7.507 -3.527 15.948 1.00 85.94 107 ILE A O 1
ATOM 830 N N . MET A 1 108 ? -6.413 -4.549 14.269 1.00 84.94 108 MET A N 1
ATOM 831 C CA . MET A 1 108 ? -6.678 -5.913 14.728 1.00 84.94 108 MET A CA 1
ATOM 832 C C . MET A 1 108 ? -6.063 -6.163 16.108 1.00 84.94 108 MET A C 1
ATOM 834 O O . MET A 1 108 ? -6.768 -6.622 17.011 1.00 84.94 108 MET A O 1
ATOM 838 N N . GLU A 1 109 ? -4.790 -5.803 16.300 1.00 81.69 109 GLU A N 1
ATOM 839 C CA . GLU A 1 109 ? -4.077 -5.969 17.569 1.00 81.69 109 GLU A CA 1
ATOM 840 C C . GLU A 1 109 ? -4.770 -5.201 18.698 1.00 81.69 109 GLU A C 1
ATOM 842 O O . GLU A 1 109 ? -4.989 -5.744 19.782 1.00 81.69 109 GLU A O 1
ATOM 847 N N . LYS A 1 110 ? -5.178 -3.954 18.453 1.00 81.44 110 LYS A N 1
ATO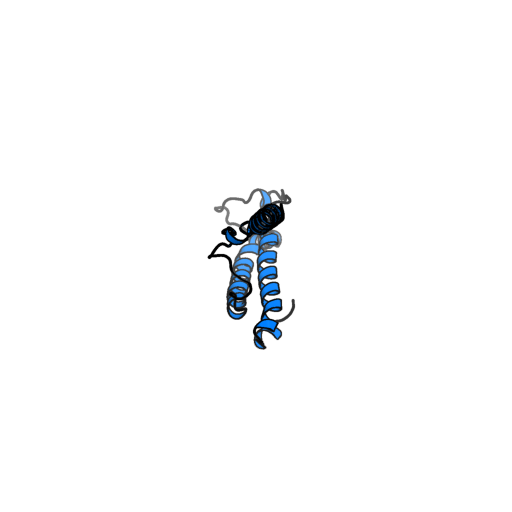M 848 C CA . LYS A 1 110 ? -5.876 -3.138 19.456 1.00 81.44 110 LYS A CA 1
ATOM 849 C C . LYS A 1 110 ? -7.250 -3.707 19.809 1.00 81.44 110 LYS A C 1
ATOM 851 O O . LYS A 1 110 ? -7.672 -3.628 20.963 1.00 81.44 110 LYS A O 1
ATOM 856 N N . ARG A 1 111 ? -7.950 -4.309 18.843 1.00 78.94 111 ARG A N 1
ATOM 857 C CA . ARG A 1 111 ? -9.300 -4.861 19.045 1.00 78.94 111 ARG A CA 1
ATOM 858 C C . ARG A 1 111 ? -9.314 -6.260 19.648 1.00 78.94 111 ARG A C 1
ATOM 860 O O . ARG A 1 111 ? -10.307 -6.613 20.279 1.00 78.94 111 ARG A O 1
ATOM 867 N N . GLN A 1 112 ? -8.248 -7.047 19.528 1.00 76.25 112 GLN A N 1
ATOM 868 C CA . GLN A 1 112 ? -8.219 -8.408 20.081 1.00 76.25 112 GLN A CA 1
ATOM 869 C C . GLN A 1 112 ? -8.496 -8.453 21.598 1.00 76.25 112 GLN A C 1
ATOM 871 O O . GLN A 1 112 ? -9.046 -9.432 22.096 1.00 76.25 112 GLN A O 1
ATOM 876 N N . MET A 1 113 ? -8.132 -7.386 22.326 1.00 69.12 113 MET A N 1
ATOM 877 C CA . MET A 1 113 ? -8.342 -7.262 23.772 1.00 69.12 113 MET A CA 1
ATOM 878 C C . MET A 1 113 ? -9.819 -7.076 24.128 1.00 69.12 113 MET A C 1
ATOM 880 O O . MET A 1 113 ? -10.254 -7.548 25.171 1.00 69.12 113 MET A O 1
ATOM 884 N N . PHE A 1 114 ? -10.590 -6.420 23.256 1.00 68.56 114 PHE A N 1
ATOM 885 C CA . PHE A 1 114 ? -12.030 -6.232 23.435 1.00 68.56 114 PHE A CA 1
ATOM 886 C C . PHE A 1 114 ? -12.804 -7.542 23.234 1.00 68.56 114 PHE A C 1
ATOM 888 O O . PHE A 1 114 ? -13.805 -7.775 23.902 1.00 68.56 114 PHE A O 1
ATOM 895 N N . TRP A 1 115 ? -12.328 -8.406 22.333 1.00 68.94 115 TRP A N 1
ATOM 896 C CA . TRP A 1 115 ? -13.002 -9.656 21.963 1.00 68.94 115 TRP A CA 1
ATOM 897 C C . TRP A 1 115 ? -12.476 -10.905 22.696 1.00 68.94 115 TRP A C 1
ATOM 899 O O . TRP A 1 115 ? -12.942 -12.003 22.406 1.00 68.94 115 TRP A O 1
ATOM 909 N N . ASP A 1 116 ? -11.507 -10.745 23.606 1.00 72.62 116 ASP A N 1
ATOM 910 C CA . ASP A 1 116 ? -10.802 -11.812 24.341 1.00 72.62 116 ASP A CA 1
ATOM 911 C C . ASP A 1 116 ? -10.387 -13.009 23.469 1.00 72.62 116 ASP A C 1
ATOM 913 O O . ASP A 1 116 ? -10.715 -14.169 23.716 1.00 72.62 116 ASP A O 1
ATOM 917 N N . LYS A 1 117 ? -9.670 -12.717 22.384 1.00 71.50 117 LYS A N 1
ATOM 918 C CA . LYS A 1 117 ? -9.249 -13.721 21.402 1.00 71.50 117 LYS A CA 1
ATOM 919 C C . LYS A 1 117 ? -7.773 -14.089 21.614 1.00 71.50 117 LYS A C 1
ATOM 921 O O . LYS A 1 117 ? -6.893 -13.369 21.138 1.00 71.50 117 LYS A O 1
ATOM 926 N N . PRO A 1 118 ? -7.456 -15.200 22.308 1.00 65.94 118 PRO A N 1
ATOM 927 C CA . PRO A 1 118 ? -6.082 -15.540 22.685 1.00 65.94 118 PRO A CA 1
ATOM 928 C C . PRO A 1 118 ? -5.187 -15.901 21.494 1.00 65.94 118 PRO A C 1
ATOM 930 O O 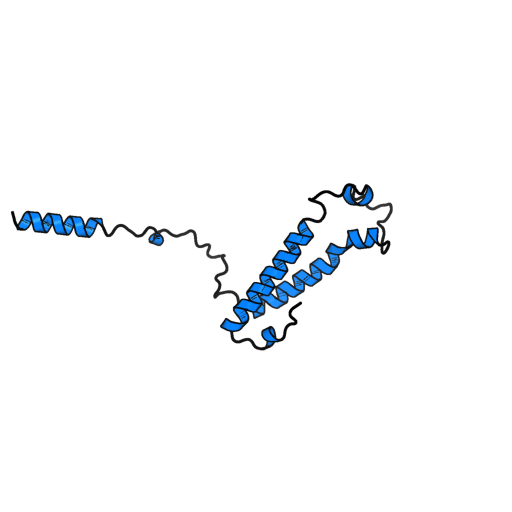. PRO A 1 118 ? -3.989 -15.649 21.555 1.00 65.94 118 PRO A O 1
ATOM 933 N N . PHE A 1 119 ? -5.747 -16.433 20.402 1.00 65.88 119 PHE A N 1
ATOM 934 C CA . PHE A 1 119 ? -4.978 -16.815 19.210 1.00 65.88 119 PHE A CA 1
ATOM 935 C C . PHE A 1 119 ? -4.312 -15.620 18.506 1.00 65.88 119 PHE A C 1
ATOM 937 O O . PHE A 1 119 ? -3.203 -15.748 18.000 1.00 65.88 119 PHE A O 1
ATOM 944 N N . MET A 1 120 ? -4.926 -14.434 18.529 1.00 69.44 120 MET A N 1
ATOM 945 C CA . MET A 1 120 ? -4.305 -13.249 17.924 1.00 69.44 120 MET A CA 1
ATOM 946 C C . MET A 1 120 ? -3.164 -12.676 18.774 1.00 69.44 120 MET A C 1
ATOM 948 O O . MET A 1 120 ? -2.280 -12.020 18.230 1.00 69.44 120 MET A O 1
ATOM 952 N N . LYS A 1 121 ? -3.114 -12.983 20.082 1.00 64.12 121 LYS A N 1
ATOM 953 C CA . LYS A 1 121 ? -2.039 -12.513 20.977 1.00 64.12 121 LYS A CA 1
ATOM 954 C C . LYS A 1 121 ? -0.687 -13.151 20.657 1.00 64.12 121 LYS A C 1
ATOM 956 O O . LYS A 1 121 ? 0.340 -12.630 21.082 1.00 64.12 121 LYS A O 1
ATOM 961 N N . VAL A 1 122 ? -0.699 -14.294 19.969 1.00 66.06 122 VAL A N 1
ATOM 962 C CA . VAL A 1 122 ? 0.490 -15.103 19.667 1.00 66.06 122 VAL A CA 1
ATOM 963 C C . VAL A 1 122 ? 1.076 -14.803 18.288 1.00 66.06 122 VAL A C 1
ATOM 965 O O . VAL A 1 122 ? 2.140 -15.327 17.964 1.00 66.06 122 VAL A O 1
ATOM 968 N N . LEU A 1 123 ? 0.407 -13.976 17.475 1.00 64.62 123 LEU A N 1
ATOM 969 C CA . LEU A 1 123 ? 0.938 -13.588 16.174 1.00 64.62 123 LEU A CA 1
ATOM 970 C C . LEU A 1 123 ? 2.224 -12.770 16.368 1.00 64.62 123 LEU A C 1
ATOM 972 O O . LEU A 1 123 ? 2.263 -11.878 17.223 1.00 64.62 123 LEU A O 1
ATOM 976 N N . PRO A 1 124 ? 3.296 -13.093 15.626 1.00 56.94 124 PRO A N 1
ATOM 977 C CA . PRO A 1 124 ? 4.584 -12.458 15.822 1.00 56.94 124 PRO A CA 1
ATOM 978 C C . PRO A 1 124 ? 4.499 -10.961 15.515 1.00 56.94 124 PRO A C 1
ATOM 980 O O . PRO A 1 124 ? 3.990 -10.539 14.478 1.00 56.94 124 PRO A O 1
ATOM 983 N N . LYS A 1 125 ? 5.012 -10.166 16.456 1.00 57.53 125 LYS A N 1
ATOM 984 C CA . LYS A 1 125 ? 5.149 -8.715 16.342 1.00 57.53 125 LYS A CA 1
ATOM 985 C C . LYS A 1 125 ? 6.420 -8.443 15.544 1.00 57.53 125 LYS A C 1
ATOM 987 O O . LYS A 1 125 ? 7.510 -8.509 16.111 1.00 57.53 125 LYS A O 1
ATOM 992 N N . HIS A 1 126 ? 6.286 -8.274 14.236 1.00 49.03 126 HIS A N 1
ATOM 993 C CA . HIS A 1 126 ? 7.397 -7.914 13.356 1.00 49.03 126 HIS A CA 1
ATOM 994 C C . HIS A 1 126 ? 7.488 -6.401 13.200 1.00 49.03 126 HIS A C 1
ATOM 996 O O . HIS A 1 126 ? 6.423 -5.772 13.016 1.00 49.03 126 HIS A O 1
#

Radius of gyration: 28.61 Å; chains: 1; bounding box: 69×60×65 Å

Secondary structure (DSSP, 8-state):
-HHHHHHHHHHHHHHT-PPPGGGG---S-TTSPPTTT--HHHHHHHHHHHHHHHHHHTTHHHHHHTTS----TTSPP-HHHHTT---TTTTHHHHHHHHHHHHHHHHHHHHHTTTT-GGGGGS---

Sequence (126 aa):
MKKIIIFSLILLMTATVGCKRDFLDINVSPNSVTPGSISPDLILPRAEHAIGARMATSYRTYGSWCGYWSRSGTYGPNAEEESYNITSGFGAGEWSGWYDILTDLDIMEKRQMFWDKPFMKVLPKH